Protein AF-A0A970QBI1-F1 (afdb_monomer)

Mean predicted aligned error: 6.95 Å

Radius of gyration: 16.37 Å; Cα contacts (8 Å, |Δi|>4): 192; chains: 1; bounding box: 34×27×52 Å

pLDDT: mean 88.5, std 16.72, range [41.22, 98.88]

Sequence (121 aa):
MARTLCLDDKRVLDAMARAAERAGATVVSQVRYKFGHDSPPGFTAVVLLDESHCSAHTYADLGLIAMDVFTCGSTNPRDVLRYIQEEIDLGDVTVTEVDRFTTQELSSIDPYLNREPMLAF

Secondary structure (DSSP, 8-state):
-HHHHTT-HHHHHHHHHHHHHHTTPPEEEEEEEE--TTS-S-EEEEEEESS-EEEEEEETTTTEEEEEEE--TT--HHHHHHHHHHHS---S-------SS-HHHHHTSHHHHTT-GGG--

Solvent-accessible surface area (backbone atoms only — not comparable to full-atom values): 7067 Å² total; per-residue (Å²): 113,52,42,62,59,24,68,34,57,65,61,53,44,53,33,52,47,53,14,33,45,74,39,67,41,57,77,73,48,77,50,72,46,71,52,56,94,94,45,75,59,21,27,43,30,37,32,36,31,84,87,38,34,37,40,37,41,30,38,24,88,78,43,40,73,52,70,49,69,46,62,60,62,91,32,51,46,67,52,23,53,51,43,27,53,76,72,42,85,75,75,88,82,85,87,85,87,78,81,92,70,53,76,70,60,54,65,76,47,50,92,49,48,88,76,37,78,87,72,66,105

Foldseek 3Di:
DLLVVQQCQPLLQVQLQVLCVVLPWAFDDKDKDFDDPVDAGGIKIWTDTPPWIKIWTGRSVVSDIDIDQDDADPRDSVSSVVSSCVRDPSDDDDDDDDDPDDPVRLVVVVVCCVPDVRSPD

Nearest PDB structures (foldseek):
  3imo-assembly2_D  TM=3.684E-01  e=3.210E-01  Vibrio cholerae O139
  2it9-assembly1_A  TM=2.821E-01  e=1.016E+00  Prochlorococcus marinus str. NATL2A
  2h0i-assembly1_A  TM=3.258E-01  e=4.100E+00  Escherichia coli
  2h0g-assembly1_A  TM=3.263E-01  e=4.628E+00  Escherichia coli

Structure (mmCIF, N/CA/C/O backbone):
data_AF-A0A970QBI1-F1
#
_entry.id   AF-A0A970QBI1-F1
#
loop_
_atom_site.group_PDB
_atom_site.id
_atom_site.type_symbol
_atom_site.label_atom_id
_atom_site.label_alt_id
_atom_site.label_comp_id
_atom_site.label_asym_id
_atom_site.label_entity_id
_atom_site.label_seq_id
_atom_site.pdbx_PDB_ins_code
_atom_site.Cartn_x
_atom_site.Cartn_y
_atom_site.Cartn_z
_atom_site.occupancy
_atom_site.B_iso_or_equiv
_atom_site.auth_seq_id
_atom_site.auth_comp_id
_atom_site.auth_asym_id
_atom_site.auth_atom_id
_atom_site.pdbx_PDB_model_num
ATOM 1 N N . MET A 1 1 ? 0.897 -4.263 -18.316 1.00 57.38 1 MET A N 1
ATOM 2 C CA . MET A 1 1 ? 0.197 -3.590 -17.203 1.00 57.38 1 MET A CA 1
ATOM 3 C C . MET A 1 1 ? 0.975 -3.744 -15.894 1.00 57.38 1 MET A C 1
ATOM 5 O O . MET A 1 1 ? 1.501 -2.738 -15.439 1.00 57.38 1 MET A O 1
ATOM 9 N N . ALA A 1 2 ? 1.193 -4.963 -15.376 1.00 68.00 2 ALA A N 1
ATOM 10 C CA . ALA A 1 2 ? 1.924 -5.209 -14.114 1.00 68.00 2 ALA A CA 1
ATOM 11 C C . ALA A 1 2 ? 3.318 -4.544 -14.013 1.00 68.00 2 ALA A C 1
ATOM 13 O O . ALA A 1 2 ? 3.635 -3.889 -13.022 1.00 68.00 2 ALA A O 1
ATOM 14 N N . ARG A 1 3 ? 4.130 -4.618 -15.080 1.00 79.38 3 ARG A N 1
ATOM 15 C CA . ARG A 1 3 ? 5.474 -4.005 -15.113 1.00 79.38 3 ARG A CA 1
ATOM 16 C C . ARG A 1 3 ? 5.467 -2.488 -14.892 1.00 79.38 3 ARG A C 1
ATOM 18 O O . ARG A 1 3 ? 6.380 -1.966 -14.267 1.00 79.38 3 ARG A O 1
ATOM 25 N N . THR A 1 4 ? 4.458 -1.778 -15.399 1.00 90.44 4 THR A N 1
ATOM 26 C CA . THR A 1 4 ? 4.364 -0.316 -15.254 1.00 90.44 4 THR A CA 1
ATOM 27 C C . THR A 1 4 ? 4.092 0.068 -13.804 1.00 90.44 4 THR A C 1
ATOM 29 O O . THR A 1 4 ? 4.731 0.980 -13.291 1.00 90.44 4 THR A O 1
ATOM 32 N N . LEU A 1 5 ? 3.203 -0.667 -13.127 1.00 95.25 5 LEU A N 1
ATOM 33 C CA . LEU A 1 5 ? 2.896 -0.440 -11.715 1.00 95.25 5 LEU A CA 1
ATOM 34 C C . LEU A 1 5 ? 4.114 -0.713 -10.819 1.00 95.25 5 LEU A C 1
ATOM 36 O O . LEU A 1 5 ? 4.382 0.056 -9.903 1.00 95.25 5 LEU A O 1
ATOM 40 N N . C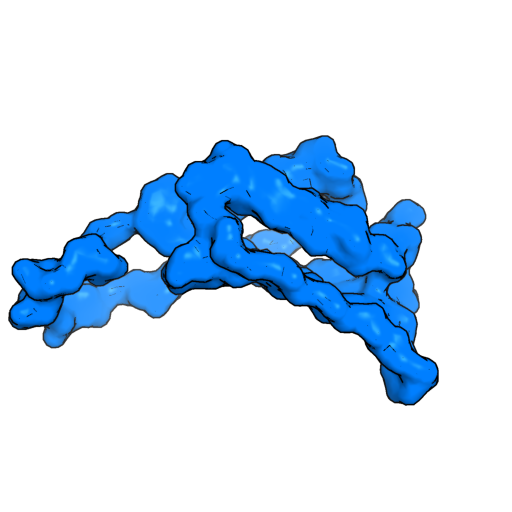YS A 1 6 ? 4.920 -1.728 -11.151 1.00 96.50 6 CYS A N 1
ATOM 41 C CA . CYS A 1 6 ? 6.160 -2.051 -10.434 1.00 96.50 6 CYS A CA 1
ATOM 42 C C . CYS A 1 6 ? 7.246 -0.957 -10.506 1.00 96.50 6 CYS A C 1
ATOM 44 O O . CYS A 1 6 ? 8.250 -1.060 -9.804 1.00 96.50 6 CYS A O 1
ATOM 46 N N . LEU A 1 7 ? 7.070 0.077 -11.337 1.00 96.88 7 LEU A N 1
ATOM 47 C CA . LEU A 1 7 ? 7.997 1.208 -11.492 1.00 96.88 7 LEU A CA 1
ATOM 48 C C . LEU A 1 7 ? 7.405 2.547 -11.008 1.00 96.88 7 LEU A C 1
ATOM 50 O O . LEU A 1 7 ? 8.098 3.574 -11.014 1.00 96.88 7 LEU A O 1
ATOM 54 N N . ASP A 1 8 ? 6.140 2.538 -10.584 1.00 97.38 8 ASP A N 1
ATOM 55 C CA . ASP A 1 8 ? 5.384 3.710 -10.143 1.00 97.38 8 ASP A CA 1
ATOM 56 C C . ASP A 1 8 ? 5.247 3.730 -8.613 1.00 97.38 8 ASP A C 1
ATOM 58 O O . ASP A 1 8 ? 4.179 3.524 -8.033 1.00 97.38 8 ASP A O 1
ATOM 62 N N . ASP A 1 9 ? 6.386 3.967 -7.962 1.00 97.62 9 ASP A N 1
ATOM 63 C CA . ASP A 1 9 ? 6.529 4.078 -6.507 1.00 97.62 9 ASP A CA 1
ATOM 64 C C . ASP A 1 9 ? 5.524 5.049 -5.879 1.00 97.62 9 ASP A C 1
ATOM 66 O O . ASP A 1 9 ? 4.951 4.761 -4.832 1.00 97.62 9 ASP A O 1
ATOM 70 N N . LYS A 1 10 ? 5.297 6.200 -6.521 1.00 98.12 10 LYS A N 1
ATOM 71 C CA . LYS A 1 10 ? 4.381 7.221 -6.029 1.00 98.12 10 LYS A CA 1
ATOM 72 C C . LYS A 1 10 ? 2.950 6.707 -6.074 1.00 98.12 10 LYS A C 1
ATOM 74 O O . LYS A 1 10 ? 2.247 6.840 -5.081 1.00 98.12 10 LYS A O 1
ATOM 79 N N . ARG A 1 11 ? 2.516 6.124 -7.194 1.00 98.00 11 ARG A N 1
ATOM 80 C CA . ARG A 1 1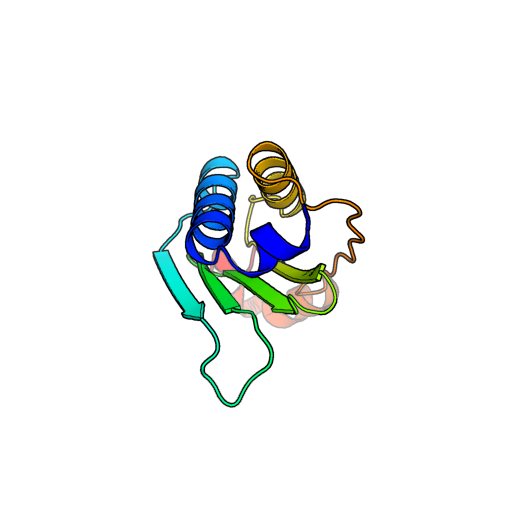1 ? 1.142 5.633 -7.329 1.00 98.00 11 ARG A CA 1
ATOM 81 C C . ARG A 1 11 ? 0.830 4.526 -6.328 1.00 98.00 11 ARG A C 1
ATOM 83 O O . ARG A 1 11 ? -0.247 4.549 -5.743 1.00 98.00 11 ARG A O 1
ATOM 90 N N . VAL A 1 12 ? 1.761 3.595 -6.111 1.00 98.25 12 VAL A N 1
ATOM 91 C CA . VAL A 1 12 ? 1.573 2.511 -5.135 1.00 98.25 12 VAL A CA 1
ATOM 92 C C . VAL A 1 12 ? 1.588 3.042 -3.701 1.00 98.25 12 VAL A C 1
ATOM 94 O O . VAL A 1 12 ? 0.698 2.694 -2.931 1.00 98.25 12 VAL A O 1
ATOM 97 N N . LEU A 1 13 ? 2.525 3.932 -3.348 1.00 98.75 13 LEU A N 1
ATOM 98 C CA . LEU A 1 13 ? 2.570 4.564 -2.021 1.00 98.75 13 LEU A CA 1
ATOM 99 C C . LEU A 1 13 ? 1.279 5.336 -1.709 1.00 98.75 13 LEU A C 1
ATOM 101 O O . LEU A 1 13 ? 0.678 5.145 -0.655 1.00 98.75 13 LEU A O 1
ATOM 105 N N . ASP A 1 14 ? 0.845 6.173 -2.649 1.00 98.75 14 ASP A N 1
ATOM 106 C CA . ASP A 1 14 ? -0.367 6.978 -2.544 1.00 98.75 14 ASP A CA 1
ATOM 107 C C . ASP A 1 14 ? -1.623 6.103 -2.356 1.00 98.75 14 ASP A C 1
ATOM 109 O O . ASP A 1 14 ? -2.483 6.437 -1.542 1.00 98.75 14 ASP A O 1
ATOM 113 N N . ALA A 1 15 ? -1.732 4.999 -3.108 1.00 98.62 15 ALA A N 1
ATOM 114 C CA . ALA A 1 15 ? -2.857 4.068 -3.012 1.00 98.62 15 ALA A CA 1
ATOM 115 C C . ALA A 1 15 ? -2.878 3.346 -1.659 1.00 98.62 15 ALA A C 1
ATOM 117 O O . ALA A 1 15 ? -3.930 3.265 -1.034 1.00 98.62 15 ALA A O 1
ATOM 118 N N . MET A 1 16 ? -1.722 2.882 -1.166 1.00 98.75 16 MET A N 1
ATOM 119 C CA . MET A 1 16 ? -1.621 2.285 0.172 1.00 98.75 16 MET A CA 1
ATOM 120 C C . MET A 1 16 ? -2.052 3.271 1.263 1.00 98.75 16 MET A C 1
ATOM 122 O O . MET A 1 16 ? -2.820 2.904 2.148 1.00 98.75 16 MET A O 1
ATOM 126 N N . ALA A 1 17 ? -1.596 4.525 1.193 1.00 98.75 17 ALA A N 1
ATOM 127 C CA . ALA A 1 17 ? -1.916 5.529 2.204 1.00 98.75 17 ALA A CA 1
ATOM 128 C C . ALA A 1 17 ? -3.409 5.885 2.220 1.00 98.75 17 ALA A C 1
ATOM 130 O O . ALA A 1 17 ? -4.037 5.829 3.274 1.00 98.75 17 ALA A O 1
ATOM 131 N N . ARG A 1 18 ? -4.003 6.178 1.054 1.00 98.81 18 ARG A N 1
ATOM 132 C CA . ARG A 1 18 ? -5.439 6.490 0.957 1.00 98.81 18 ARG A CA 1
ATOM 133 C C . ARG A 1 18 ? -6.320 5.311 1.352 1.00 98.81 18 ARG A C 1
ATOM 135 O O . ARG A 1 18 ? -7.334 5.505 2.018 1.00 98.81 18 ARG A O 1
ATOM 142 N N . ALA A 1 19 ? -5.933 4.095 0.973 1.00 98.69 19 ALA A N 1
ATOM 143 C CA . ALA A 1 19 ? -6.640 2.887 1.370 1.00 98.69 19 ALA A CA 1
ATOM 144 C C . ALA A 1 19 ? -6.605 2.671 2.887 1.00 98.69 19 ALA A C 1
ATOM 146 O O . ALA A 1 19 ? -7.636 2.339 3.473 1.00 98.69 19 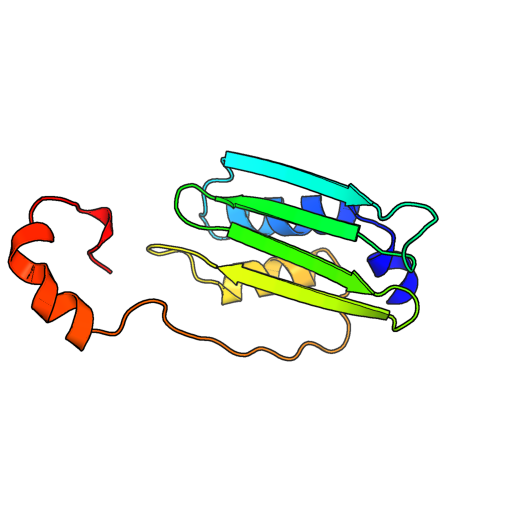ALA A O 1
ATOM 147 N N . ALA A 1 20 ? -5.452 2.896 3.524 1.00 98.38 20 ALA A N 1
ATOM 148 C CA . ALA A 1 20 ? -5.312 2.802 4.972 1.00 98.38 20 ALA A CA 1
ATOM 149 C C . ALA A 1 20 ? -6.191 3.836 5.695 1.00 98.38 20 ALA A C 1
ATOM 151 O O . ALA A 1 20 ? -6.974 3.459 6.566 1.00 98.38 20 ALA A O 1
ATOM 152 N N . GLU A 1 21 ? -6.150 5.107 5.279 1.00 98.25 21 GLU A N 1
ATOM 153 C CA . GLU A 1 21 ? -7.015 6.161 5.836 1.00 98.25 21 GLU A CA 1
ATOM 154 C C . GLU A 1 21 ? -8.500 5.834 5.657 1.00 98.25 21 GLU A C 1
ATOM 156 O O . GLU A 1 21 ? -9.295 5.954 6.589 1.00 98.25 21 GLU A O 1
ATOM 161 N N . ARG A 1 22 ? -8.888 5.356 4.469 1.00 98.38 22 ARG A N 1
ATOM 162 C CA . ARG A 1 22 ? -10.273 4.971 4.172 1.00 98.38 22 ARG A CA 1
ATOM 163 C C . ARG A 1 22 ? -10.744 3.774 5.000 1.00 98.38 22 ARG A C 1
ATOM 165 O O . ARG A 1 22 ? -11.936 3.672 5.283 1.00 98.38 22 ARG A O 1
ATOM 172 N N . ALA A 1 23 ? -9.839 2.877 5.381 1.00 97.75 23 ALA A N 1
ATOM 173 C CA . ALA A 1 23 ? -10.128 1.760 6.278 1.00 97.75 23 ALA A CA 1
ATOM 174 C C . ALA A 1 23 ? -10.158 2.162 7.763 1.00 97.75 23 ALA A C 1
ATOM 176 O O . ALA A 1 23 ? -10.482 1.325 8.602 1.00 97.75 23 ALA A O 1
ATOM 177 N N . GLY A 1 24 ? -9.863 3.425 8.086 1.00 96.19 24 GLY A N 1
ATOM 178 C CA . GLY A 1 24 ? -9.898 3.955 9.448 1.00 96.19 24 GLY A CA 1
ATOM 179 C C . GLY A 1 24 ? -8.547 3.976 10.163 1.00 96.19 24 GLY A C 1
ATOM 180 O O . GLY A 1 24 ? -8.511 4.320 11.342 1.00 96.19 24 GLY A O 1
ATOM 181 N N . ALA A 1 25 ? -7.443 3.653 9.482 1.00 97.06 25 ALA A N 1
ATOM 182 C CA . ALA A 1 25 ? -6.111 3.793 10.058 1.00 97.06 25 ALA A CA 1
ATOM 183 C C . ALA A 1 25 ? -5.618 5.246 10.007 1.00 97.06 25 ALA A C 1
ATOM 185 O O . ALA A 1 25 ? -5.889 5.987 9.063 1.00 97.06 25 ALA A O 1
ATOM 186 N N . THR A 1 26 ? -4.806 5.630 10.988 1.00 97.12 26 THR A N 1
ATOM 187 C CA . THR A 1 26 ? -4.100 6.916 10.983 1.00 97.12 26 THR A CA 1
ATOM 188 C C . THR A 1 26 ? -2.766 6.769 10.259 1.00 97.12 26 THR A C 1
ATOM 190 O O . THR A 1 26 ? -1.890 6.040 10.725 1.00 97.12 26 THR A O 1
ATOM 193 N N . VAL A 1 27 ? -2.585 7.481 9.144 1.00 98.31 27 VAL A N 1
ATOM 194 C CA . VAL A 1 27 ? -1.292 7.559 8.449 1.00 98.31 27 VAL A CA 1
ATOM 195 C C . VAL A 1 27 ? -0.398 8.590 9.134 1.00 98.31 27 VAL A C 1
ATOM 197 O O . VAL A 1 27 ? -0.722 9.773 9.200 1.00 98.31 27 VAL A O 1
ATOM 200 N N . VAL A 1 28 ? 0.757 8.138 9.618 1.00 98.44 28 VAL A N 1
ATOM 201 C CA . VAL A 1 28 ? 1.750 8.972 10.312 1.00 98.44 28 VAL A CA 1
ATOM 202 C C . VAL A 1 28 ? 2.790 9.513 9.338 1.00 98.44 28 VAL A C 1
ATOM 204 O O . VAL A 1 28 ? 3.188 10.674 9.415 1.00 98.44 28 VAL A O 1
ATOM 207 N N . SER A 1 29 ? 3.275 8.668 8.428 1.00 98.38 29 SER A N 1
ATOM 208 C CA . SER A 1 29 ? 4.319 9.040 7.474 1.00 98.38 29 SER A CA 1
ATOM 209 C C . SER A 1 29 ? 4.310 8.125 6.257 1.00 98.38 29 SER A C 1
ATOM 211 O O . SER A 1 29 ? 3.769 7.022 6.279 1.00 98.38 29 SER A O 1
ATOM 213 N N . GLN A 1 30 ? 4.935 8.585 5.180 1.00 98.69 30 GLN A N 1
ATOM 214 C CA . GLN A 1 30 ? 5.068 7.846 3.936 1.00 98.69 30 GLN A CA 1
ATOM 215 C C . GLN A 1 30 ? 6.506 7.975 3.432 1.00 98.69 30 GLN A C 1
ATOM 217 O O . GLN A 1 30 ? 7.038 9.080 3.317 1.00 98.69 30 GLN A O 1
ATOM 222 N N . VAL A 1 31 ? 7.138 6.852 3.100 1.00 98.56 31 VAL A N 1
ATOM 223 C CA . VAL A 1 31 ? 8.495 6.811 2.546 1.00 98.56 31 VAL A CA 1
ATOM 224 C C . VAL A 1 31 ? 8.539 5.880 1.345 1.00 98.56 31 VAL A C 1
ATOM 226 O O . VAL A 1 31 ? 7.901 4.832 1.318 1.00 98.56 31 VAL A O 1
ATOM 229 N N . ARG A 1 32 ? 9.307 6.261 0.327 1.00 98.06 32 ARG A N 1
ATOM 230 C CA . ARG A 1 32 ? 9.577 5.414 -0.835 1.00 98.06 32 ARG A CA 1
ATOM 231 C C . ARG A 1 32 ? 11.009 5.583 -1.304 1.00 98.06 32 ARG A C 1
ATOM 233 O O . ARG A 1 32 ? 11.591 6.658 -1.168 1.00 98.06 32 ARG A O 1
ATOM 240 N N . TYR A 1 33 ? 11.541 4.525 -1.891 1.00 98.06 33 TYR A N 1
ATOM 241 C CA . TYR A 1 33 ? 12.880 4.469 -2.445 1.00 98.06 33 TYR A CA 1
ATOM 242 C C . TYR A 1 33 ? 12.858 3.671 -3.749 1.00 98.06 33 TYR A C 1
ATOM 244 O O . TYR A 1 33 ? 12.592 2.470 -3.736 1.00 98.06 33 TYR A O 1
ATOM 252 N N . LYS A 1 34 ? 13.147 4.336 -4.874 1.00 97.81 34 LYS A N 1
ATOM 253 C CA . LYS A 1 34 ? 13.416 3.653 -6.146 1.00 97.81 34 LYS A CA 1
ATOM 254 C C . LYS A 1 34 ? 14.813 3.062 -6.117 1.00 97.81 34 LYS A C 1
ATOM 256 O O . LYS A 1 34 ? 15.759 3.748 -5.732 1.00 97.81 34 LYS A O 1
ATOM 261 N N . PHE A 1 35 ? 14.935 1.818 -6.559 1.00 97.06 35 PHE A N 1
ATOM 262 C CA . PHE A 1 35 ? 16.219 1.138 -6.595 1.00 97.06 35 PHE A CA 1
ATOM 263 C C . PHE A 1 35 ? 17.174 1.813 -7.586 1.00 97.06 35 PHE A C 1
ATOM 265 O O . PHE A 1 35 ? 16.772 2.276 -8.656 1.00 97.06 35 PHE A O 1
ATOM 272 N N . GLY A 1 36 ? 18.439 1.925 -7.177 1.00 92.75 36 GLY A N 1
ATOM 273 C CA . GLY A 1 36 ? 19.501 2.529 -7.975 1.00 92.75 36 GLY A CA 1
ATOM 274 C C . GLY A 1 36 ? 20.022 1.605 -9.077 1.00 92.75 36 GLY A C 1
ATOM 275 O O . GLY A 1 36 ? 19.553 0.486 -9.255 1.00 92.75 36 GLY A O 1
ATOM 276 N N . HIS A 1 37 ? 21.039 2.079 -9.797 1.00 91.12 37 HIS A N 1
ATOM 277 C CA . HIS A 1 37 ? 21.620 1.389 -10.955 1.00 91.12 37 HIS A CA 1
ATOM 278 C C . HIS A 1 37 ? 22.205 -0.004 -10.660 1.00 91.12 37 HIS A C 1
ATOM 280 O O . HIS A 1 37 ? 22.227 -0.843 -11.554 1.00 91.12 37 HIS A O 1
ATOM 286 N N . ASP A 1 38 ? 22.642 -0.260 -9.425 1.00 94.75 38 ASP A N 1
ATOM 287 C CA . ASP A 1 38 ? 23.223 -1.545 -9.008 1.00 94.75 38 ASP A CA 1
ATOM 288 C C . ASP A 1 38 ? 22.174 -2.621 -8.677 1.00 94.75 38 ASP A C 1
ATOM 290 O O . ASP A 1 38 ? 22.515 -3.725 -8.258 1.00 94.75 38 ASP A O 1
ATOM 294 N N . SER A 1 39 ? 20.883 -2.308 -8.799 1.00 93.69 39 SER A N 1
ATOM 295 C CA . SER A 1 39 ? 19.778 -3.192 -8.423 1.00 93.69 39 SER A CA 1
ATOM 296 C C . SER A 1 39 ? 18.813 -3.408 -9.592 1.00 93.69 39 SER A C 1
ATOM 298 O O . SER A 1 39 ? 18.671 -2.522 -10.438 1.00 93.69 39 SER A O 1
ATOM 300 N N . PRO A 1 40 ? 18.111 -4.558 -9.650 1.00 94.44 40 PRO A N 1
ATOM 301 C CA . PRO A 1 40 ? 17.029 -4.747 -10.609 1.00 94.44 40 PRO A CA 1
ATOM 302 C C . PRO A 1 40 ? 15.974 -3.633 -10.494 1.00 94.44 40 PRO A C 1
ATOM 304 O O . PRO A 1 40 ? 15.745 -3.128 -9.391 1.00 94.44 40 PRO A O 1
ATOM 307 N N . PRO A 1 41 ? 15.299 -3.247 -11.592 1.00 96.38 41 PRO A N 1
ATOM 308 C CA . PRO A 1 41 ? 14.301 -2.188 -11.554 1.00 96.38 41 PRO A CA 1
ATOM 309 C C . PRO A 1 41 ? 13.152 -2.510 -10.588 1.00 96.38 41 PRO A C 1
ATOM 311 O O . PRO A 1 41 ? 12.536 -3.576 -10.652 1.00 96.38 41 PRO A O 1
ATOM 314 N N . GLY A 1 42 ? 12.842 -1.558 -9.712 1.00 97.50 42 GLY A N 1
ATOM 315 C CA . GLY A 1 42 ? 11.805 -1.694 -8.696 1.00 97.50 42 GLY A CA 1
ATOM 316 C C . GLY A 1 42 ? 11.887 -0.588 -7.648 1.00 97.50 42 GLY A C 1
ATOM 317 O O . GLY A 1 42 ? 12.632 0.389 -7.803 1.00 97.50 42 GLY A O 1
ATOM 318 N N . PHE A 1 43 ? 11.106 -0.729 -6.586 1.00 98.44 43 PHE A N 1
ATOM 319 C CA . PHE A 1 43 ? 11.115 0.178 -5.449 1.00 98.44 43 PHE A CA 1
ATOM 320 C C . PHE A 1 43 ? 10.688 -0.518 -4.154 1.00 98.44 43 PHE A C 1
ATOM 322 O O . PHE A 1 43 ? 10.051 -1.572 -4.164 1.00 98.44 43 PHE A O 1
ATOM 329 N N . THR A 1 44 ? 10.998 0.143 -3.041 1.00 98.62 44 THR A N 1
ATOM 330 C CA . THR A 1 44 ? 10.389 -0.098 -1.730 1.00 98.62 44 THR A CA 1
ATOM 331 C C . THR A 1 44 ? 9.511 1.098 -1.369 1.00 98.62 44 THR A C 1
ATOM 333 O O . THR A 1 44 ? 9.928 2.243 -1.550 1.00 98.62 44 THR A O 1
ATOM 336 N N . ALA A 1 45 ? 8.315 0.853 -0.845 1.00 98.69 45 ALA A N 1
ATOM 337 C CA . ALA A 1 45 ? 7.403 1.864 -0.319 1.00 98.69 45 ALA A CA 1
ATOM 338 C C . ALA A 1 45 ? 6.876 1.421 1.049 1.00 98.69 45 ALA A C 1
ATOM 340 O O . ALA A 1 45 ? 6.567 0.250 1.235 1.00 98.69 45 ALA A O 1
ATOM 341 N N . VAL A 1 46 ? 6.781 2.346 2.002 1.00 98.81 46 VAL A N 1
ATOM 342 C CA . VAL A 1 46 ? 6.259 2.088 3.347 1.00 98.81 46 VAL A CA 1
ATOM 343 C C . VAL A 1 46 ? 5.355 3.241 3.763 1.00 98.81 46 VAL A C 1
ATOM 345 O O . VAL A 1 46 ? 5.744 4.409 3.700 1.00 98.81 46 VAL A O 1
ATOM 348 N N . VAL A 1 47 ? 4.154 2.898 4.208 1.00 98.88 47 VAL A N 1
ATOM 349 C CA . VAL A 1 47 ? 3.222 3.784 4.899 1.00 98.88 47 VAL A CA 1
ATOM 350 C C . VAL A 1 47 ? 3.273 3.414 6.372 1.00 98.88 47 VAL A C 1
ATOM 352 O O . VAL A 1 47 ? 2.888 2.309 6.754 1.00 98.88 47 VAL A O 1
ATOM 355 N N . LEU A 1 48 ? 3.776 4.333 7.188 1.00 98.62 48 LEU A N 1
ATOM 356 C CA . LEU A 1 48 ? 3.757 4.199 8.636 1.00 98.62 48 LEU A CA 1
ATOM 357 C C . LEU A 1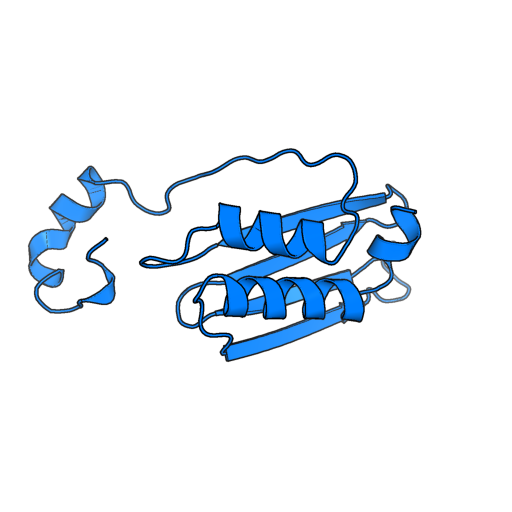 48 ? 2.354 4.544 9.131 1.00 98.62 48 LEU A C 1
ATOM 359 O O . LEU A 1 48 ? 1.865 5.648 8.876 1.00 98.62 48 LEU A O 1
ATOM 363 N N . LEU A 1 49 ? 1.736 3.604 9.836 1.00 97.69 49 LEU A N 1
ATOM 364 C CA . LEU A 1 49 ? 0.503 3.822 10.583 1.00 97.69 49 LEU A CA 1
ATOM 365 C C . LEU A 1 49 ? 0.861 4.034 12.061 1.00 97.69 49 LEU A C 1
ATOM 367 O O . LEU A 1 49 ? 2.001 3.786 12.445 1.00 97.69 49 LEU A O 1
ATOM 371 N N . ASP A 1 50 ? -0.088 4.486 12.880 1.00 93.62 50 ASP A N 1
ATOM 372 C CA . ASP A 1 50 ? 0.157 4.818 14.300 1.00 93.62 50 ASP A CA 1
ATOM 373 C C . ASP A 1 50 ? 0.904 3.706 15.068 1.00 93.62 50 ASP A C 1
ATOM 375 O O . ASP A 1 50 ? 1.919 3.946 15.717 1.00 93.62 50 ASP A O 1
ATOM 379 N N . GLU A 1 51 ? 0.466 2.457 14.889 1.00 90.62 51 GLU A N 1
ATOM 380 C CA . GLU A 1 51 ? 1.003 1.280 15.596 1.00 90.62 51 GLU A CA 1
ATOM 381 C C . GLU A 1 51 ? 1.424 0.136 14.659 1.00 90.62 51 GLU A C 1
ATOM 383 O O . GLU A 1 51 ? 1.748 -0.969 15.092 1.00 90.62 51 GLU A O 1
ATOM 388 N N . SER A 1 52 ? 1.374 0.362 13.349 1.00 96.12 52 SER A N 1
ATOM 389 C CA . SER A 1 52 ? 1.526 -0.691 12.340 1.00 96.12 52 SER A CA 1
ATOM 390 C C . SER A 1 52 ? 2.034 -0.116 11.014 1.00 96.12 52 SER A C 1
ATOM 392 O O . SER A 1 52 ? 2.614 0.972 10.993 1.00 96.12 52 SER A O 1
ATOM 394 N N . HIS A 1 53 ? 1.909 -0.840 9.900 1.00 98.12 53 HIS A N 1
ATOM 395 C CA . HIS A 1 53 ? 2.412 -0.358 8.614 1.00 98.12 53 HIS A CA 1
ATOM 396 C C . HIS A 1 53 ? 1.789 -1.070 7.413 1.00 98.12 53 HIS A C 1
ATOM 398 O O . HIS A 1 53 ? 1.421 -2.240 7.473 1.00 98.12 53 HIS A O 1
ATOM 404 N N . CYS A 1 54 ? 1.795 -0.388 6.271 1.00 98.69 54 CYS A N 1
ATOM 405 C CA . CYS A 1 54 ? 1.706 -1.041 4.967 1.00 98.69 54 CYS A CA 1
ATOM 406 C C . CYS A 1 54 ? 3.058 -0.930 4.256 1.00 98.69 54 CYS A C 1
ATOM 408 O O . CYS A 1 54 ? 3.667 0.141 4.263 1.00 98.69 54 CYS A O 1
ATOM 410 N N . SER A 1 55 ? 3.538 -2.008 3.642 1.00 98.75 55 SER A N 1
ATOM 411 C CA . SER A 1 55 ? 4.794 -2.027 2.885 1.00 98.75 55 SER A CA 1
ATOM 412 C C . SER A 1 55 ? 4.565 -2.593 1.483 1.00 98.75 55 SER A C 1
ATOM 414 O O . SER A 1 55 ? 3.664 -3.399 1.265 1.00 98.75 55 SER A O 1
ATOM 416 N N . ALA A 1 56 ? 5.391 -2.185 0.523 1.00 98.56 56 ALA A N 1
ATOM 417 C CA . ALA A 1 56 ? 5.458 -2.800 -0.792 1.00 98.56 56 ALA A CA 1
ATOM 418 C C . ALA A 1 56 ? 6.906 -2.872 -1.287 1.00 98.56 56 ALA A C 1
ATOM 420 O O . ALA A 1 56 ? 7.647 -1.889 -1.216 1.00 98.56 56 ALA A O 1
ATOM 421 N N . HIS A 1 57 ? 7.272 -4.017 -1.854 1.00 98.31 57 HIS A N 1
ATOM 422 C CA . HIS A 1 57 ? 8.535 -4.278 -2.536 1.00 98.31 57 HIS A CA 1
ATOM 423 C C . HIS A 1 57 ? 8.242 -4.786 -3.945 1.00 98.31 57 HIS A C 1
ATOM 425 O O . HIS A 1 57 ? 7.478 -5.737 -4.115 1.00 98.31 57 HIS A O 1
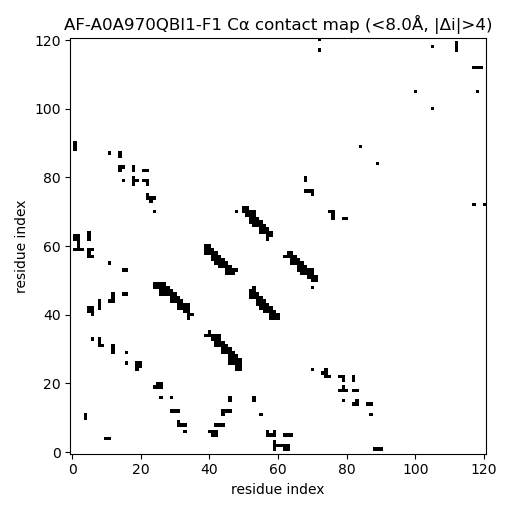ATOM 431 N N . THR A 1 58 ? 8.837 -4.170 -4.965 1.00 97.75 58 THR A N 1
ATOM 432 C CA . THR A 1 58 ? 8.553 -4.532 -6.361 1.00 97.75 58 THR A CA 1
ATOM 433 C C . THR A 1 58 ? 9.750 -5.137 -7.078 1.00 97.75 58 THR A C 1
ATOM 435 O O . THR A 1 58 ? 10.899 -4.754 -6.866 1.00 97.75 58 THR A O 1
ATOM 438 N N . TYR A 1 59 ? 9.453 -6.071 -7.980 1.00 96.38 59 TYR A N 1
ATOM 439 C CA . TYR A 1 59 ? 10.413 -6.747 -8.847 1.00 96.38 59 TYR A CA 1
ATOM 440 C C . TYR A 1 59 ? 9.938 -6.580 -10.292 1.00 96.38 59 TYR A C 1
ATOM 442 O O . TYR A 1 59 ? 9.221 -7.429 -10.827 1.00 96.38 59 TYR A O 1
ATOM 450 N N . ALA A 1 60 ? 10.272 -5.452 -10.927 1.00 95.31 60 ALA A N 1
ATOM 451 C CA . ALA A 1 60 ? 9.627 -5.055 -12.180 1.00 95.31 60 ALA A CA 1
ATOM 452 C C . ALA A 1 60 ? 9.936 -5.990 -13.358 1.00 95.31 60 ALA A C 1
ATOM 454 O O . ALA A 1 60 ? 9.096 -6.133 -14.247 1.00 95.31 60 ALA A O 1
ATOM 455 N N . ASP A 1 61 ? 11.093 -6.655 -13.356 1.00 93.94 61 ASP A N 1
ATOM 456 C CA . ASP A 1 61 ? 11.445 -7.654 -14.376 1.00 93.94 61 ASP A CA 1
ATOM 457 C C . ASP A 1 61 ? 10.565 -8.908 -14.301 1.00 93.94 61 ASP A C 1
ATOM 459 O O . ASP A 1 61 ? 10.324 -9.557 -15.316 1.00 93.94 61 ASP A O 1
ATOM 463 N N . LEU A 1 62 ? 10.042 -9.213 -13.111 1.00 94.00 62 LEU A N 1
ATOM 464 C CA . LEU A 1 62 ? 9.117 -10.321 -12.873 1.00 94.00 62 LEU A CA 1
ATOM 465 C C . LEU A 1 62 ? 7.649 -9.871 -12.900 1.00 94.00 62 LEU A C 1
ATOM 467 O O . LEU A 1 62 ? 6.753 -10.703 -12.977 1.00 94.00 62 LEU A O 1
ATOM 471 N N . GLY A 1 63 ? 7.395 -8.560 -12.833 1.00 94.75 63 GLY A N 1
ATOM 472 C CA . GLY A 1 63 ? 6.049 -8.002 -12.711 1.00 94.75 63 GLY A CA 1
ATOM 473 C C . GLY A 1 63 ? 5.386 -8.316 -11.368 1.00 94.75 63 GLY A C 1
ATOM 474 O O . GLY A 1 63 ? 4.164 -8.410 -11.320 1.00 94.75 63 GLY A O 1
ATOM 475 N N . LEU A 1 64 ? 6.181 -8.500 -10.307 1.00 96.12 64 LEU A N 1
ATOM 476 C CA . LEU A 1 64 ? 5.703 -8.897 -8.982 1.00 96.12 64 LEU A CA 1
ATOM 477 C C . LEU A 1 64 ? 5.760 -7.742 -7.983 1.00 96.12 64 LEU A C 1
ATOM 479 O O . LEU A 1 64 ? 6.698 -6.940 -7.987 1.00 96.12 64 LEU A O 1
ATOM 483 N N . ILE A 1 65 ? 4.780 -7.724 -7.082 1.00 97.50 65 ILE A N 1
ATOM 484 C CA . ILE A 1 65 ? 4.723 -6.851 -5.910 1.00 97.50 65 ILE A CA 1
ATOM 485 C C . ILE A 1 65 ? 4.521 -7.751 -4.691 1.00 97.50 65 ILE A C 1
ATOM 487 O O . ILE A 1 65 ? 3.530 -8.473 -4.617 1.00 97.50 65 ILE A O 1
ATOM 491 N N . ALA A 1 66 ? 5.458 -7.714 -3.750 1.00 98.12 66 ALA A N 1
ATOM 492 C CA . ALA A 1 66 ? 5.261 -8.251 -2.410 1.00 98.12 66 ALA A CA 1
A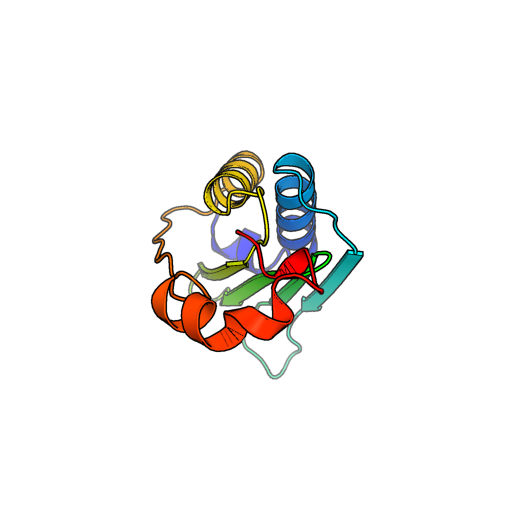TOM 493 C C . ALA A 1 66 ? 4.750 -7.112 -1.525 1.00 98.12 66 ALA A C 1
ATOM 495 O O . ALA A 1 66 ? 5.373 -6.052 -1.487 1.00 98.12 66 ALA A O 1
ATOM 496 N N . MET A 1 67 ? 3.609 -7.302 -0.868 1.00 98.25 67 MET A N 1
ATOM 497 C CA . MET A 1 67 ? 2.938 -6.258 -0.096 1.00 98.25 67 MET A CA 1
ATOM 498 C C . MET A 1 67 ? 2.542 -6.794 1.274 1.00 98.25 67 MET A C 1
ATOM 500 O O . MET A 1 67 ? 1.898 -7.839 1.352 1.00 98.25 67 MET A O 1
ATOM 504 N N . ASP A 1 68 ? 2.882 -6.051 2.324 1.00 98.25 68 ASP A N 1
ATOM 505 C CA . ASP A 1 68 ? 2.373 -6.290 3.670 1.00 98.25 68 ASP A CA 1
ATOM 506 C C . ASP A 1 68 ? 1.296 -5.256 3.992 1.00 98.25 68 ASP A C 1
ATOM 508 O O . ASP A 1 68 ? 1.499 -4.052 3.826 1.00 98.25 68 ASP A O 1
ATOM 512 N N . VAL A 1 69 ? 0.162 -5.727 4.502 1.00 98.19 69 VAL A N 1
ATOM 513 C CA . VAL A 1 69 ? -0.867 -4.887 5.115 1.00 98.19 69 VAL A CA 1
ATOM 514 C C . VAL A 1 69 ? -0.978 -5.321 6.562 1.00 98.19 69 VAL A C 1
ATOM 516 O O . VAL A 1 69 ? -1.626 -6.316 6.881 1.00 98.19 69 VAL A O 1
ATOM 519 N N . PHE A 1 70 ? -0.293 -4.595 7.436 1.00 97.38 70 PHE A N 1
ATOM 520 C CA . PHE A 1 70 ? -0.340 -4.824 8.865 1.00 97.38 70 PHE A CA 1
ATOM 521 C C . PHE A 1 70 ? -1.091 -3.666 9.517 1.00 97.38 70 PHE A C 1
ATOM 523 O O . PHE A 1 70 ? -0.686 -2.513 9.401 1.00 97.38 70 PHE A O 1
ATOM 530 N N . THR A 1 71 ? -2.192 -3.985 10.188 1.00 93.94 71 THR A N 1
ATOM 531 C CA .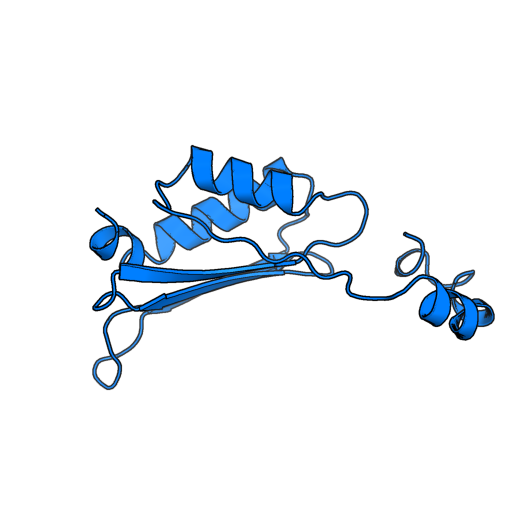 THR A 1 71 ? -3.049 -3.032 10.891 1.00 93.94 71 THR A CA 1
ATOM 532 C C . THR A 1 71 ? -3.194 -3.424 12.363 1.00 93.94 71 THR A C 1
ATOM 534 O O . THR A 1 71 ? -2.951 -4.575 12.729 1.00 93.94 71 THR A O 1
ATOM 537 N N . CYS A 1 72 ? -3.586 -2.460 13.198 1.00 89.12 72 CYS A N 1
ATOM 538 C CA . CYS A 1 72 ? -3.929 -2.658 14.609 1.00 89.12 72 CYS A CA 1
ATOM 539 C C . CYS A 1 72 ? -5.367 -2.186 14.890 1.00 89.12 72 CYS A C 1
ATOM 541 O O . CYS A 1 72 ? -5.948 -1.415 14.113 1.00 89.12 72 CYS A O 1
ATOM 543 N N . GLY A 1 73 ? -5.921 -2.635 16.019 1.00 84.50 73 GLY A N 1
ATOM 544 C CA . GLY A 1 73 ? -7.259 -2.285 16.490 1.00 84.50 73 GLY A CA 1
ATOM 545 C C . GLY A 1 73 ? -8.362 -2.686 15.508 1.00 84.50 73 GLY A C 1
ATOM 546 O O . GLY A 1 73 ? -8.300 -3.714 14.842 1.00 84.50 73 GLY A O 1
ATOM 547 N N . SER A 1 74 ? -9.381 -1.835 15.371 1.00 87.56 74 SER A N 1
ATOM 548 C CA . SER A 1 74 ? -10.564 -2.131 14.542 1.00 87.56 74 SER A CA 1
ATOM 549 C C . SER A 1 74 ? -10.359 -2.013 13.022 1.00 87.56 74 SER A C 1
ATOM 551 O O . SER A 1 74 ? -11.298 -2.252 12.260 1.00 87.56 74 SER A O 1
ATOM 553 N N . THR A 1 75 ? -9.153 -1.661 12.559 1.00 93.94 75 THR A N 1
ATOM 554 C CA . THR A 1 75 ? -8.869 -1.545 11.122 1.00 93.94 75 THR A CA 1
ATOM 555 C C . THR A 1 75 ? -8.683 -2.931 10.512 1.00 93.94 75 THR A C 1
ATOM 557 O O . THR A 1 75 ? -7.681 -3.603 10.760 1.00 93.94 75 THR A O 1
ATOM 560 N N . ASN A 1 76 ? -9.611 -3.339 9.647 1.00 95.75 76 ASN A N 1
ATOM 561 C CA . ASN A 1 76 ? -9.528 -4.619 8.951 1.00 95.75 76 ASN A CA 1
ATOM 562 C C . ASN A 1 76 ? -8.509 -4.561 7.787 1.00 95.75 76 ASN A C 1
ATOM 564 O O . ASN A 1 76 ? -8.715 -3.795 6.837 1.00 95.75 76 ASN A O 1
ATOM 568 N N . PRO A 1 77 ? -7.451 -5.397 7.778 1.00 96.81 77 PRO A N 1
ATOM 569 C CA . PRO A 1 77 ? -6.443 -5.380 6.715 1.00 96.81 77 PRO A CA 1
ATOM 570 C C . PRO A 1 77 ? -7.018 -5.761 5.338 1.00 96.81 77 PRO A C 1
ATOM 572 O O . PRO A 1 77 ? -6.530 -5.299 4.304 1.00 96.81 77 PRO A O 1
ATOM 575 N N . ARG A 1 78 ? -8.106 -6.542 5.283 1.00 97.31 78 ARG A N 1
ATOM 576 C CA . ARG A 1 78 ? -8.780 -6.877 4.017 1.00 97.31 78 ARG A CA 1
ATOM 577 C C . ARG A 1 78 ? -9.511 -5.690 3.402 1.00 97.31 78 ARG A C 1
ATOM 579 O O . ARG A 1 78 ? -9.636 -5.633 2.179 1.00 97.31 78 ARG A O 1
ATOM 586 N N . ASP A 1 79 ? -9.976 -4.746 4.218 1.00 98.25 79 ASP A N 1
ATOM 587 C CA . ASP A 1 79 ? -10.585 -3.514 3.713 1.00 98.25 79 ASP A CA 1
ATOM 588 C C . ASP A 1 79 ? -9.526 -2.621 3.065 1.00 98.25 79 ASP A C 1
ATOM 590 O O . ASP A 1 79 ? -9.749 -2.128 1.960 1.00 98.25 79 ASP A O 1
ATOM 594 N N . VAL A 1 80 ? -8.349 -2.500 3.690 1.00 98.44 80 VAL A N 1
ATOM 595 C CA . VAL A 1 80 ? -7.197 -1.796 3.105 1.00 98.44 80 VAL A CA 1
ATOM 596 C C . VAL A 1 80 ? -6.821 -2.422 1.761 1.00 98.44 80 VAL A C 1
ATOM 598 O O . VAL A 1 80 ? -6.774 -1.716 0.757 1.00 98.44 80 VAL A O 1
ATOM 601 N N . LEU A 1 81 ? -6.630 -3.747 1.700 1.00 98.38 81 LEU A N 1
ATOM 602 C CA . LEU A 1 81 ? -6.309 -4.437 0.445 1.00 98.38 81 LEU A CA 1
ATOM 603 C C . LEU A 1 81 ? -7.373 -4.195 -0.636 1.00 98.38 81 LEU A C 1
ATOM 605 O O . LEU A 1 81 ? -7.027 -3.874 -1.773 1.00 98.38 81 LEU A O 1
ATOM 609 N N . ARG A 1 82 ? -8.662 -4.301 -0.290 1.00 98.38 82 ARG A N 1
ATOM 610 C CA . ARG A 1 82 ? -9.758 -4.034 -1.231 1.00 98.38 82 ARG A CA 1
ATOM 611 C C . ARG A 1 82 ? -9.690 -2.607 -1.775 1.00 98.38 82 ARG A C 1
ATOM 613 O O . ARG A 1 82 ? -9.810 -2.414 -2.980 1.00 98.38 82 ARG A O 1
ATOM 620 N N . TYR A 1 83 ? -9.475 -1.611 -0.919 1.00 98.69 83 TYR A N 1
ATOM 621 C CA . TYR A 1 83 ? -9.384 -0.217 -1.356 1.00 98.69 83 TYR A CA 1
ATOM 622 C C . TYR A 1 83 ? -8.146 0.050 -2.215 1.00 98.69 83 TYR A C 1
ATOM 624 O O . TYR A 1 83 ? -8.236 0.823 -3.165 1.00 98.69 83 TYR A O 1
ATOM 632 N N . ILE A 1 84 ? -7.028 -0.642 -1.971 1.00 98.44 84 ILE A N 1
ATOM 633 C CA . ILE A 1 84 ? -5.877 -0.620 -2.885 1.00 98.44 84 ILE A CA 1
ATOM 634 C C . ILE A 1 84 ? -6.296 -1.151 -4.265 1.00 98.44 84 ILE A C 1
ATOM 636 O O . ILE A 1 84 ? -6.024 -0.501 -5.272 1.00 98.44 84 ILE A O 1
ATOM 640 N N . GLN A 1 85 ? -7.002 -2.286 -4.324 1.00 97.25 85 GLN A N 1
ATOM 641 C CA . GLN A 1 85 ? -7.475 -2.887 -5.582 1.00 97.25 85 GLN A CA 1
ATOM 642 C C . GLN A 1 85 ? -8.504 -2.023 -6.336 1.00 97.25 85 GLN A C 1
ATOM 644 O O . GLN A 1 85 ? -8.632 -2.142 -7.552 1.00 97.25 85 GLN A O 1
ATOM 649 N N . GLU A 1 86 ? -9.226 -1.139 -5.643 1.00 97.62 86 GLU A N 1
ATOM 650 C CA . GLU A 1 86 ? -10.115 -0.154 -6.274 1.00 97.62 86 GLU A CA 1
ATOM 651 C C . GLU A 1 86 ? -9.335 0.991 -6.955 1.00 97.62 86 GLU A C 1
ATOM 653 O O . GLU A 1 86 ? -9.822 1.576 -7.923 1.00 97.62 86 GLU A O 1
ATOM 658 N N . GLU A 1 87 ? -8.126 1.315 -6.483 1.00 96.81 87 GLU A N 1
ATOM 659 C CA . GLU A 1 87 ? -7.302 2.412 -7.015 1.00 96.81 87 GLU A CA 1
ATOM 660 C C . GLU A 1 87 ? -6.256 1.960 -8.048 1.00 96.81 87 GLU A C 1
ATOM 662 O O . GLU A 1 87 ? -5.901 2.702 -8.979 1.00 96.81 87 GLU A O 1
ATOM 667 N N . ILE A 1 88 ? -5.725 0.748 -7.882 1.00 96.25 88 ILE A N 1
ATOM 668 C CA . ILE A 1 88 ? -4.687 0.174 -8.736 1.00 96.25 88 ILE A CA 1
ATOM 669 C C . ILE A 1 88 ? -4.994 -1.282 -9.087 1.00 96.25 88 ILE A C 1
ATOM 671 O O . ILE A 1 88 ? -5.402 -2.079 -8.251 1.00 96.25 88 ILE A O 1
ATOM 675 N N . ASP A 1 89 ? -4.741 -1.638 -10.345 1.00 95.00 89 ASP A N 1
ATOM 676 C CA . ASP A 1 89 ? -4.870 -3.012 -10.828 1.00 95.00 89 ASP A CA 1
ATOM 677 C C . ASP A 1 89 ? -3.641 -3.834 -10.408 1.00 95.00 89 ASP A C 1
ATOM 679 O O . ASP A 1 89 ? -2.575 -3.740 -11.025 1.00 95.00 89 ASP A O 1
ATOM 683 N N . LEU A 1 90 ? -3.793 -4.602 -9.325 1.00 94.50 90 LEU A N 1
ATOM 684 C CA . LEU A 1 90 ? -2.771 -5.513 -8.799 1.00 94.50 90 LEU A CA 1
ATOM 685 C C . LEU A 1 90 ? -2.685 -6.842 -9.574 1.00 94.50 90 LEU A C 1
ATOM 687 O O . LEU A 1 90 ? -1.769 -7.621 -9.317 1.00 94.50 90 LEU A O 1
ATOM 691 N N . GLY A 1 91 ? -3.589 -7.103 -10.526 1.00 92.81 91 GLY A N 1
ATOM 692 C CA . GLY A 1 91 ? -3.684 -8.395 -11.204 1.00 92.81 91 GLY A CA 1
ATOM 693 C C . GLY A 1 91 ? -4.067 -9.532 -10.251 1.00 92.81 91 GLY A C 1
ATOM 694 O O . GLY A 1 91 ? -4.925 -9.367 -9.381 1.00 92.81 91 GLY A O 1
ATOM 695 N N . ASP A 1 92 ? -3.437 -10.696 -10.422 1.00 94.56 92 ASP A N 1
ATOM 696 C CA . ASP A 1 92 ? -3.678 -11.869 -9.581 1.00 94.56 92 ASP A CA 1
ATOM 697 C C . ASP A 1 92 ? -3.055 -11.685 -8.189 1.00 94.56 92 ASP A C 1
ATOM 699 O O . ASP A 1 92 ? -1.837 -11.563 -8.044 1.00 94.56 92 ASP A O 1
ATOM 703 N N . VAL A 1 93 ? -3.891 -11.703 -7.148 1.00 96.38 93 VAL A N 1
ATOM 704 C CA . VAL A 1 93 ? -3.466 -11.503 -5.756 1.00 96.38 93 VAL A CA 1
ATOM 705 C C . VAL A 1 93 ? -3.606 -12.800 -4.965 1.00 96.38 93 VAL A C 1
ATOM 707 O O . VAL A 1 93 ? -4.677 -13.402 -4.917 1.00 96.38 93 VAL A O 1
ATOM 710 N N . THR A 1 94 ? -2.525 -13.212 -4.301 1.00 97.69 94 THR A N 1
ATOM 711 C CA . THR A 1 94 ? -2.529 -14.292 -3.302 1.00 97.69 94 THR A CA 1
ATOM 712 C C 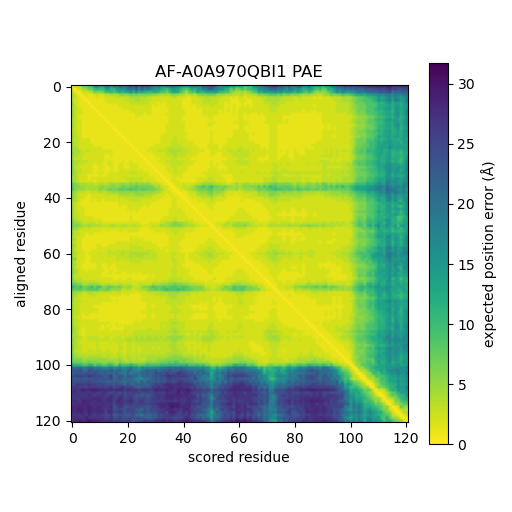. THR A 1 94 ? -2.326 -13.687 -1.919 1.00 97.69 94 THR A C 1
ATOM 714 O O . THR A 1 94 ? -1.414 -12.886 -1.733 1.00 97.69 94 THR A O 1
ATOM 717 N N . VAL A 1 95 ? -3.165 -14.069 -0.955 1.00 97.81 95 VAL A N 1
ATOM 718 C CA . VAL A 1 95 ? -3.162 -13.504 0.401 1.00 97.81 95 VAL A CA 1
ATOM 719 C C . VAL A 1 95 ? -2.934 -14.608 1.425 1.00 97.81 95 VAL A C 1
ATOM 721 O O . VAL A 1 95 ? -3.631 -15.622 1.408 1.00 97.81 95 VAL A O 1
ATOM 724 N N . THR A 1 96 ? -2.006 -14.364 2.347 1.00 97.50 96 THR A N 1
ATOM 725 C CA . THR A 1 96 ? -1.840 -15.135 3.582 1.00 97.50 96 THR A CA 1
ATOM 726 C C . THR A 1 96 ? -2.040 -14.180 4.748 1.00 97.50 96 THR A C 1
ATOM 728 O O . THR A 1 96 ? -1.399 -13.134 4.802 1.00 97.50 96 THR A O 1
ATOM 731 N N . GLU A 1 97 ? -2.926 -14.532 5.672 1.00 95.69 97 GLU A N 1
ATOM 732 C CA . GLU A 1 97 ? -3.254 -13.718 6.842 1.00 95.69 97 GLU A CA 1
ATOM 733 C C . GLU A 1 97 ? -2.709 -14.394 8.100 1.00 95.69 97 GLU A C 1
ATOM 735 O O . GLU A 1 97 ? -2.806 -15.615 8.242 1.00 95.69 97 GLU A O 1
ATOM 740 N N . VAL A 1 98 ? -2.083 -13.605 8.973 1.00 93.25 98 VAL A N 1
ATOM 741 C CA . VAL A 1 98 ? -1.408 -14.090 10.180 1.00 93.25 98 VAL A CA 1
ATOM 742 C C . VAL A 1 98 ? -1.688 -13.124 11.325 1.00 93.25 98 VAL A C 1
ATOM 744 O O . VAL A 1 98 ? -1.338 -11.946 11.235 1.00 93.25 98 VAL A O 1
ATOM 747 N N . ASP A 1 99 ? -2.261 -13.637 12.412 1.00 89.44 99 ASP A N 1
ATOM 748 C CA . ASP A 1 99 ? -2.422 -12.883 13.654 1.00 89.44 99 ASP A CA 1
ATOM 749 C C . ASP A 1 99 ? -1.055 -12.617 14.295 1.00 89.44 99 ASP A C 1
ATOM 751 O O . ASP A 1 99 ? -0.181 -13.487 14.323 1.00 89.44 99 ASP A O 1
ATOM 755 N N . ARG A 1 100 ? -0.849 -11.407 14.827 1.00 87.12 100 ARG A N 1
ATOM 756 C CA . ARG A 1 100 ? 0.436 -11.036 15.447 1.00 87.12 100 ARG A CA 1
ATOM 757 C C . ARG A 1 100 ? 0.638 -11.627 16.836 1.00 87.12 100 ARG A C 1
ATOM 759 O O . ARG A 1 100 ? 1.780 -11.865 17.215 1.00 87.12 100 ARG A O 1
ATOM 766 N N . PHE A 1 101 ? -0.450 -11.861 17.563 1.00 84.06 101 PHE A N 1
ATOM 767 C CA . PHE A 1 101 ? -0.444 -12.455 18.894 1.00 84.06 101 PHE A CA 1
ATOM 768 C C . PHE A 1 101 ? -1.587 -13.453 19.008 1.00 84.06 101 PHE A C 1
ATOM 770 O O . PHE A 1 101 ? -2.694 -13.201 18.533 1.00 84.06 101 PHE A O 1
ATOM 777 N N . THR A 1 102 ? -1.339 -14.573 19.678 1.00 66.44 102 THR A N 1
ATOM 778 C CA . THR A 1 102 ? -2.401 -15.525 20.007 1.00 66.44 102 THR A CA 1
ATOM 779 C C . THR A 1 102 ? -3.107 -15.120 21.304 1.00 66.44 102 THR A C 1
ATOM 781 O O . THR A 1 102 ? -2.501 -14.559 22.218 1.00 66.44 102 THR A O 1
ATOM 784 N N . THR A 1 103 ? -4.394 -15.456 21.450 1.00 60.59 103 THR A N 1
ATOM 785 C CA . THR A 1 103 ? -5.154 -15.217 22.697 1.00 60.59 103 THR A CA 1
ATOM 786 C C . THR A 1 103 ? -4.475 -15.842 23.924 1.00 60.59 103 THR A C 1
ATOM 788 O O . THR A 1 103 ? -4.589 -15.338 25.041 1.00 60.59 103 THR A O 1
ATOM 791 N N . GLN A 1 104 ? -3.731 -16.930 23.717 1.00 59.22 104 GLN A N 1
ATOM 792 C CA . GLN A 1 104 ? -2.992 -17.624 24.763 1.00 59.22 104 GLN A CA 1
ATOM 793 C C . GLN A 1 104 ? -1.768 -16.821 25.233 1.00 59.22 104 GLN A C 1
ATOM 795 O O . GLN A 1 104 ? -1.538 -16.728 26.436 1.00 59.22 104 GLN A O 1
ATOM 800 N N . GLU A 1 105 ? -1.049 -16.160 24.323 1.00 58.59 105 GLU A N 1
ATOM 801 C CA . GLU A 1 105 ? 0.048 -15.252 24.676 1.00 58.59 105 GLU A CA 1
ATOM 802 C C . GLU A 1 105 ? -0.461 -14.012 25.415 1.00 58.59 105 GLU A C 1
ATOM 804 O O . GLU A 1 105 ? 0.128 -13.650 26.431 1.00 58.59 105 GLU A O 1
ATOM 809 N N . LEU A 1 106 ? -1.596 -13.433 24.998 1.00 57.56 106 LEU A N 1
ATOM 810 C CA . LEU A 1 106 ? -2.227 -12.284 25.670 1.00 57.56 106 LEU A CA 1
ATOM 811 C C . LEU A 1 106 ? -2.615 -12.593 27.129 1.00 57.56 106 LEU A C 1
ATOM 813 O O . LEU A 1 106 ? -2.405 -11.765 28.014 1.00 57.56 106 LEU A O 1
ATOM 817 N N . SER A 1 107 ? -3.088 -13.814 27.410 1.00 55.34 107 SER A N 1
ATOM 818 C CA . SER A 1 107 ? -3.436 -14.253 28.773 1.00 55.34 107 SER A CA 1
ATOM 819 C C . SER A 1 107 ? -2.235 -14.363 29.728 1.00 55.34 107 SER A C 1
ATOM 821 O O . SER A 1 107 ? -2.390 -14.255 30.941 1.00 55.34 107 SER A O 1
ATOM 823 N N . SER A 1 108 ? -1.015 -14.519 29.203 1.00 57.34 108 SER A N 1
ATOM 824 C CA . SER A 1 108 ? 0.225 -14.509 29.998 1.00 57.34 108 SER A CA 1
ATOM 825 C C . SER A 1 108 ? 0.792 -13.106 30.270 1.00 57.34 108 SER A C 1
ATOM 827 O O . SER A 1 108 ? 1.707 -12.974 31.082 1.00 57.34 108 SER A O 1
ATOM 829 N N . ILE A 1 109 ? 0.241 -12.059 29.641 1.00 57.25 109 ILE A N 1
ATOM 830 C CA . ILE A 1 109 ? 0.642 -10.642 29.802 1.00 57.25 109 ILE A CA 1
ATOM 831 C C . ILE A 1 109 ? -0.397 -9.835 30.610 1.00 57.25 109 ILE A C 1
ATOM 833 O O . ILE A 1 109 ? -0.235 -8.629 30.805 1.00 57.25 109 ILE A O 1
ATOM 837 N N . ASP A 1 110 ? -1.430 -10.510 31.128 1.00 51.75 110 ASP A N 1
ATOM 838 C CA . ASP A 1 110 ? -2.609 -9.974 31.835 1.00 51.75 110 ASP A CA 1
ATOM 839 C C . ASP A 1 110 ? -2.318 -8.899 32.916 1.00 51.75 110 ASP A C 1
ATOM 841 O O . ASP A 1 110 ? -3.039 -7.900 32.979 1.00 51.75 110 ASP A O 1
ATOM 845 N N . PRO A 1 111 ? -1.215 -8.939 33.702 1.00 53.12 111 PRO A N 1
ATOM 846 C CA . PRO A 1 111 ? -0.929 -7.862 34.658 1.00 53.12 111 PRO A CA 1
ATOM 847 C C . PRO A 1 111 ? -0.701 -6.477 34.020 1.00 53.12 111 PRO A C 1
ATOM 849 O O . PRO A 1 111 ? -0.771 -5.466 34.725 1.00 53.12 111 PRO A O 1
ATOM 852 N N . TYR A 1 112 ? -0.409 -6.415 32.716 1.00 51.12 112 TYR A N 1
ATOM 853 C CA . TYR A 1 112 ? -0.087 -5.187 31.980 1.00 51.12 112 TYR A CA 1
ATOM 854 C C . TYR A 1 112 ? -1.224 -4.695 31.067 1.00 51.12 112 TYR A C 1
ATOM 856 O O . TYR A 1 112 ? -1.260 -3.511 30.738 1.00 51.12 112 TYR A O 1
ATOM 864 N N . LEU A 1 113 ? -2.194 -5.553 30.731 1.00 51.19 113 LEU A N 1
ATOM 865 C CA . LEU A 1 113 ? -3.349 -5.223 29.880 1.00 51.19 113 LEU A CA 1
ATOM 866 C C . LEU A 1 113 ? -4.252 -4.133 30.483 1.00 51.19 113 LEU A C 1
ATOM 868 O O . LEU A 1 113 ? -4.761 -3.277 29.771 1.00 51.19 113 LEU A O 1
ATOM 872 N N . ASN A 1 114 ? -4.376 -4.083 31.813 1.00 50.16 114 ASN A N 1
ATOM 873 C CA . ASN A 1 114 ? -5.136 -3.033 32.510 1.00 50.16 114 ASN A CA 1
ATOM 874 C C . ASN A 1 114 ? -4.416 -1.672 32.582 1.00 50.16 114 ASN A C 1
ATOM 876 O O . ASN A 1 114 ? -4.954 -0.725 33.160 1.00 50.16 114 ASN A O 1
ATOM 880 N N . ARG A 1 115 ? -3.187 -1.567 32.060 1.00 49.03 115 ARG A N 1
ATOM 881 C CA . ARG A 1 115 ? -2.391 -0.328 32.055 1.00 49.03 115 ARG A CA 1
ATOM 882 C C . ARG A 1 115 ? -2.139 0.235 30.661 1.00 49.03 115 ARG A C 1
ATOM 884 O O . ARG A 1 115 ? -1.845 1.419 30.563 1.00 49.03 115 ARG A O 1
ATOM 891 N N . GLU A 1 116 ? -2.298 -0.581 29.626 1.00 49.75 116 GLU A N 1
ATOM 892 C CA . GLU A 1 116 ? -2.049 -0.219 28.234 1.00 49.75 116 GLU A CA 1
ATOM 893 C C . GLU A 1 116 ? -3.267 -0.637 27.390 1.00 49.75 116 GLU A C 1
ATOM 895 O O . GLU A 1 116 ? -3.385 -1.815 27.041 1.00 49.75 116 GLU A O 1
ATOM 900 N N . PRO A 1 117 ? -4.182 0.290 27.037 1.00 51.03 117 PRO A N 1
ATOM 901 C CA . PRO A 1 117 ? -5.359 -0.020 26.210 1.00 51.03 117 PRO A CA 1
ATOM 902 C C . PRO A 1 117 ? -5.007 -0.576 24.813 1.00 51.03 117 PRO A C 1
ATOM 904 O O . PRO A 1 117 ? -5.879 -1.078 24.117 1.00 51.03 117 PRO A O 1
ATOM 907 N N . MET A 1 118 ? -3.726 -0.524 24.441 1.00 50.78 118 MET A N 1
ATOM 908 C CA . MET A 1 118 ? -3.120 -0.912 23.163 1.00 50.78 118 MET A CA 1
ATOM 909 C C . MET A 1 118 ? -3.008 -2.432 22.945 1.00 50.78 118 MET A C 1
ATOM 911 O O . MET A 1 118 ? -2.813 -2.888 21.826 1.00 50.78 118 MET A O 1
ATOM 915 N N . LEU A 1 119 ? -3.091 -3.240 24.009 1.00 45.25 119 LEU A N 1
ATOM 916 C CA . LEU A 1 119 ? -3.026 -4.710 23.914 1.00 45.25 119 LEU A CA 1
ATOM 917 C C . LEU A 1 119 ? -4.410 -5.372 23.926 1.00 45.25 119 LEU A C 1
ATOM 919 O O . LEU A 1 119 ? -4.521 -6.593 23.809 1.00 45.25 119 LEU A O 1
ATOM 923 N N . ALA A 1 120 ? -5.463 -4.577 24.088 1.00 41.22 120 ALA A N 1
ATOM 924 C CA . ALA A 1 120 ? -6.828 -5.053 24.175 1.00 41.22 120 ALA A CA 1
ATOM 925 C C . ALA A 1 120 ? -7.504 -5.016 22.793 1.00 41.22 120 ALA A C 1
ATOM 927 O O . ALA A 1 120 ? -8.290 -4.117 22.526 1.00 41.22 120 ALA A O 1
ATOM 928 N N . PHE A 1 121 ? -7.249 -6.065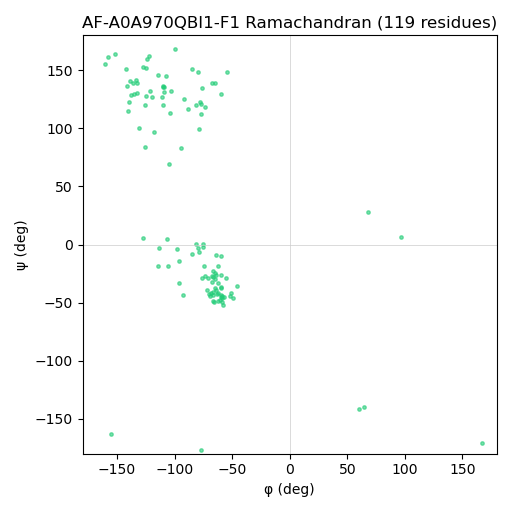 22.002 1.00 49.16 121 PHE A N 1
ATOM 929 C CA . PHE A 1 121 ? -8.072 -6.545 20.874 1.00 49.16 121 PHE A CA 1
ATOM 930 C C . PHE A 1 121 ? -8.068 -5.718 19.576 1.00 49.16 121 PHE A C 1
ATOM 932 O O . PHE A 1 121 ? -8.637 -4.605 19.527 1.00 49.16 121 PHE A O 1
#